Protein AF-B4VMN1-F1 (afdb_monomer)

Foldseek 3Di:
DVVCCVPVVVVVVVVVVVVVVCVVVVVCVPCVNVVDDDDDDPVVVVVVVVPPDD

Sequence (54 aa):
MSIFRQYIAPFLIVLVFVVALLAVSARIFLPNDMAAPAPIEDTNSVSMRGLGTF

Structure (mmCIF, N/CA/C/O backbone):
data_AF-B4VMN1-F1
#
_entry.id   AF-B4VMN1-F1
#
loop_
_atom_site.group_PDB
_atom_site.id
_atom_site.type_symbol
_atom_site.label_atom_id
_atom_site.label_alt_id
_atom_site.label_comp_id
_atom_site.label_asym_id
_atom_site.label_entity_id
_atom_site.label_seq_id
_atom_site.pdbx_PDB_ins_code
_atom_site.Cartn_x
_atom_site.Cartn_y
_atom_site.Cartn_z
_atom_site.occupancy
_atom_site.B_iso_or_equiv
_atom_site.auth_seq_id
_atom_site.auth_comp_id
_atom_site.auth_asym_id
_atom_site.auth_atom_id
_atom_site.pdbx_PDB_model_num
ATOM 1 N N . MET A 1 1 ? -24.123 10.458 15.659 1.00 61.09 1 MET A N 1
ATOM 2 C CA . MET A 1 1 ? -23.597 9.288 14.919 1.00 61.09 1 MET A CA 1
ATOM 3 C C . MET A 1 1 ? -22.082 9.152 15.120 1.00 61.09 1 MET A C 1
ATOM 5 O O . MET A 1 1 ? -21.315 9.415 14.204 1.00 61.09 1 MET A O 1
ATOM 9 N N . SER A 1 2 ? -21.628 8.796 16.332 1.00 69.38 2 SER A N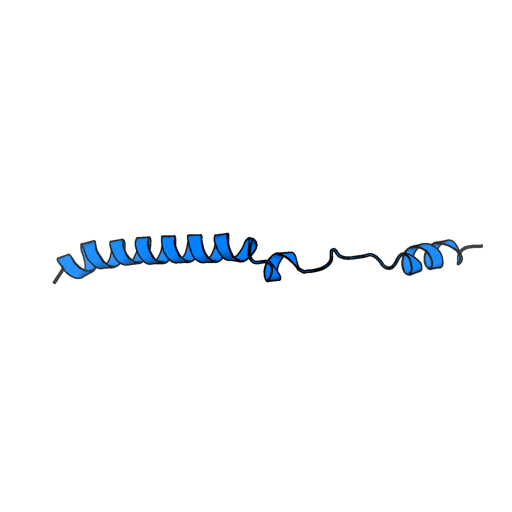 1
ATOM 10 C CA . SER A 1 2 ? -20.184 8.724 16.652 1.00 69.38 2 SER A CA 1
ATOM 11 C C . SER A 1 2 ? -19.522 7.448 16.122 1.00 69.38 2 SER A C 1
ATOM 13 O O . SER A 1 2 ? -18.407 7.508 15.620 1.00 69.38 2 SER A O 1
ATOM 15 N N . ILE A 1 3 ? -20.241 6.316 16.139 1.00 75.00 3 ILE A N 1
ATOM 16 C CA . ILE A 1 3 ? -19.728 4.987 15.760 1.00 75.00 3 ILE A CA 1
ATOM 17 C C . ILE A 1 3 ? -19.136 4.974 14.346 1.00 75.00 3 ILE A C 1
ATOM 19 O O . ILE A 1 3 ? -18.044 4.453 14.138 1.00 75.00 3 ILE A O 1
ATOM 23 N N . PHE A 1 4 ? -19.827 5.586 13.380 1.00 75.06 4 PHE A N 1
ATOM 24 C CA . PHE A 1 4 ? -19.386 5.572 11.987 1.00 75.06 4 PHE A CA 1
ATOM 25 C C . PHE A 1 4 ? -18.024 6.263 11.836 1.00 75.06 4 PHE A C 1
ATOM 27 O O . PHE A 1 4 ? -17.074 5.709 11.298 1.00 75.06 4 PHE A O 1
ATOM 34 N N . ARG A 1 5 ? -17.869 7.453 12.412 1.00 81.75 5 ARG A N 1
ATOM 35 C CA . ARG A 1 5 ? -16.606 8.192 12.338 1.00 81.75 5 ARG A CA 1
ATOM 36 C C . ARG A 1 5 ? -15.518 7.615 13.247 1.00 81.75 5 ARG A C 1
ATOM 38 O O . ARG A 1 5 ? -14.347 7.774 12.946 1.00 81.75 5 ARG A O 1
ATOM 45 N N . GLN A 1 6 ? -15.883 6.971 14.349 1.00 82.44 6 GLN A N 1
ATOM 46 C CA . GLN A 1 6 ? -14.926 6.512 15.355 1.00 82.44 6 GLN A CA 1
ATOM 47 C C . GLN A 1 6 ? -14.326 5.137 15.048 1.00 82.44 6 GLN A C 1
ATOM 49 O O . GLN A 1 6 ? -13.247 4.848 15.546 1.00 82.44 6 GLN A O 1
ATOM 54 N N . TYR A 1 7 ? -14.981 4.321 14.217 1.00 88.88 7 TYR A N 1
ATOM 55 C CA . TYR A 1 7 ? -14.473 3.000 13.828 1.00 88.88 7 TYR A CA 1
ATOM 56 C C . TYR A 1 7 ? -14.265 2.864 12.322 1.00 88.88 7 TYR A C 1
ATOM 58 O O . TYR A 1 7 ? -13.218 2.389 11.891 1.00 88.88 7 TYR A O 1
ATOM 66 N N . ILE A 1 8 ? -15.214 3.334 11.507 1.00 92.75 8 ILE A N 1
ATOM 67 C CA . ILE A 1 8 ? -15.154 3.134 10.052 1.00 92.75 8 ILE A CA 1
ATOM 68 C C . ILE A 1 8 ? -14.131 4.076 9.422 1.00 92.75 8 ILE A C 1
ATOM 70 O O . ILE A 1 8 ? -13.350 3.635 8.587 1.00 92.75 8 ILE A O 1
ATOM 74 N N . ALA A 1 9 ? -14.062 5.342 9.852 1.00 92.25 9 ALA A N 1
ATOM 75 C CA . ALA A 1 9 ? -13.048 6.260 9.328 1.00 92.25 9 ALA A CA 1
ATOM 76 C C . ALA A 1 9 ? -11.603 5.810 9.651 1.00 92.25 9 ALA A C 1
ATOM 78 O O . ALA A 1 9 ? -10.816 5.720 8.710 1.00 92.25 9 ALA A O 1
ATOM 79 N N . PRO A 1 10 ? -11.232 5.448 10.900 1.00 92.75 10 PRO A N 1
ATOM 80 C CA . PRO A 1 10 ? -9.897 4.914 11.177 1.00 92.75 10 PRO A CA 1
ATOM 81 C C . PRO A 1 10 ? -9.601 3.620 10.418 1.00 92.75 10 PRO A C 1
ATOM 83 O O . PRO A 1 10 ? -8.499 3.458 9.902 1.00 92.75 10 PRO A O 1
ATOM 86 N N . PHE A 1 11 ? -10.578 2.716 10.305 1.00 95.19 11 PHE A N 1
ATOM 87 C CA . PHE A 1 11 ? -10.402 1.478 9.551 1.00 95.19 11 PHE A CA 1
ATOM 88 C C . PHE A 1 11 ? -10.127 1.745 8.066 1.00 95.19 11 PHE A C 1
ATOM 90 O O . PHE A 1 11 ? -9.188 1.184 7.507 1.00 95.19 11 PHE A O 1
ATOM 97 N N . LEU A 1 12 ? -10.891 2.646 7.437 1.00 95.94 12 LEU A N 1
ATOM 98 C CA . LEU A 1 12 ? -10.667 3.036 6.044 1.00 95.94 12 LEU A CA 1
ATOM 99 C C . LEU A 1 12 ? 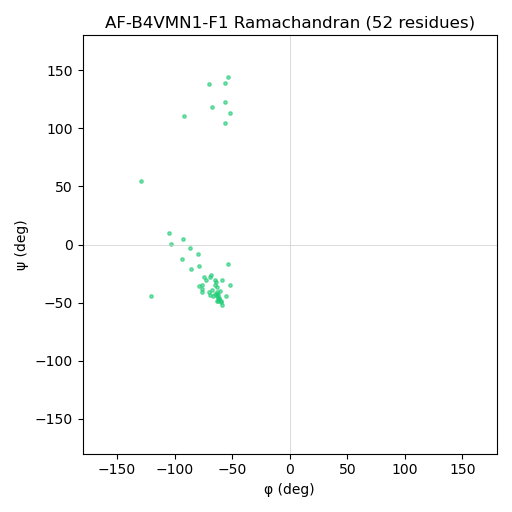-9.315 3.717 5.840 1.00 95.94 12 LEU A C 1
ATOM 101 O O . LEU A 1 12 ? -8.678 3.470 4.822 1.00 95.94 12 LEU A O 1
ATOM 105 N N . ILE A 1 13 ? -8.855 4.530 6.793 1.00 96.56 13 ILE A N 1
ATOM 106 C CA . ILE A 1 13 ? -7.523 5.145 6.724 1.00 96.56 13 ILE A CA 1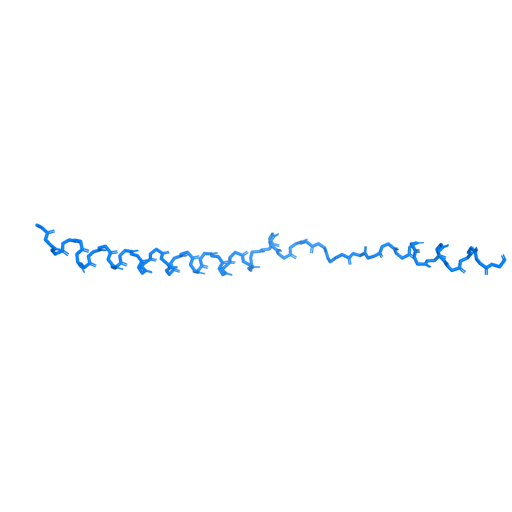
ATOM 107 C C . ILE A 1 13 ? -6.445 4.061 6.659 1.00 96.56 13 ILE A C 1
ATOM 109 O O . ILE A 1 13 ? -5.597 4.105 5.771 1.00 96.56 13 ILE A O 1
ATOM 113 N N . VAL A 1 14 ? -6.497 3.067 7.550 1.00 97.69 14 VAL A N 1
ATOM 114 C CA . VAL A 1 14 ? -5.529 1.959 7.549 1.00 97.69 14 VAL A CA 1
ATOM 115 C C . VAL A 1 14 ? -5.656 1.122 6.277 1.00 97.69 14 VAL A C 1
ATOM 117 O O . VAL A 1 14 ? -4.643 0.788 5.670 1.00 97.69 14 VAL A O 1
ATOM 120 N N . LEU A 1 15 ? -6.878 0.825 5.835 1.00 98.00 15 LEU A N 1
ATOM 121 C CA . LEU A 1 15 ? -7.121 0.063 4.610 1.00 98.00 15 LEU A CA 1
ATOM 122 C C . LEU A 1 15 ? -6.511 0.759 3.386 1.00 98.00 15 LEU A C 1
ATOM 124 O O . LEU A 1 15 ? -5.747 0.145 2.644 1.00 98.00 15 LEU A O 1
ATOM 128 N N . VAL A 1 16 ? -6.813 2.045 3.193 1.00 98.19 16 VAL A N 1
ATOM 129 C CA . VAL A 1 16 ? -6.281 2.844 2.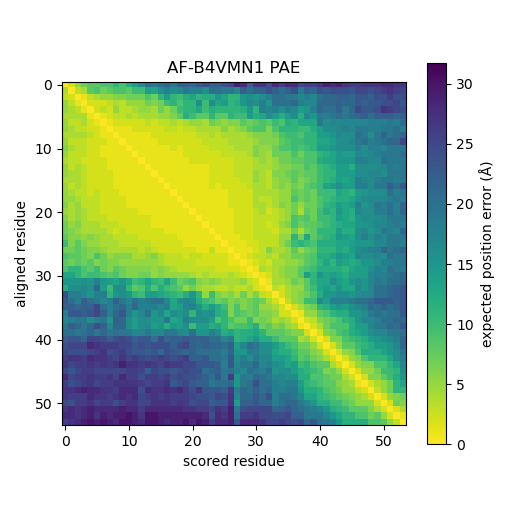080 1.00 98.19 16 VAL A CA 1
ATOM 130 C C . VAL A 1 16 ? -4.768 2.970 2.188 1.00 98.19 16 VAL A C 1
ATOM 132 O O . VAL A 1 16 ? -4.082 2.838 1.180 1.00 98.19 16 VAL A O 1
ATOM 135 N N . PHE A 1 17 ? -4.235 3.168 3.394 1.00 98.06 17 PHE A N 1
ATOM 136 C CA . PHE A 1 17 ? -2.796 3.212 3.624 1.00 98.06 17 PHE A CA 1
ATOM 137 C C . PHE A 1 17 ? -2.109 1.907 3.208 1.00 98.06 17 PHE A C 1
ATOM 139 O O . PHE A 1 17 ? -1.131 1.952 2.468 1.00 98.06 17 PHE A O 1
ATOM 146 N N . VAL A 1 18 ? -2.633 0.749 3.622 1.00 98.50 18 VAL A N 1
ATOM 147 C CA . VAL A 1 18 ? -2.076 -0.562 3.255 1.00 98.50 18 VAL A CA 1
ATOM 148 C C . VAL A 1 18 ? -2.157 -0.783 1.748 1.00 98.50 18 VAL A C 1
ATOM 150 O O . VAL A 1 18 ? -1.171 -1.195 1.143 1.00 98.50 18 VAL A O 1
ATOM 153 N N . VAL A 1 19 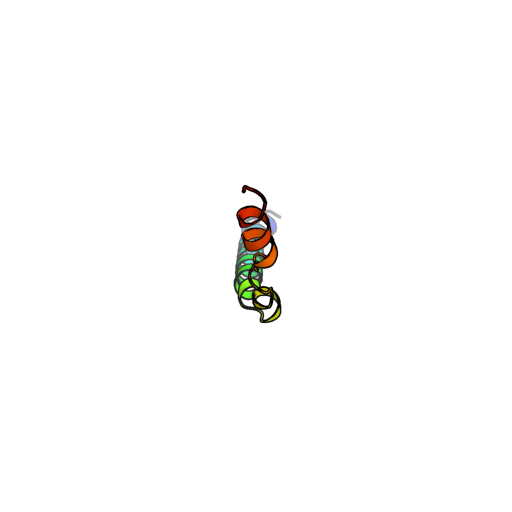? -3.292 -0.468 1.119 1.00 98.31 19 VAL A N 1
ATOM 154 C CA . VAL A 1 19 ? -3.442 -0.576 -0.340 1.00 98.31 19 VAL A CA 1
ATOM 155 C C . VAL A 1 19 ? -2.452 0.336 -1.062 1.00 98.31 19 VAL A C 1
ATOM 157 O O . VAL A 1 19 ? -1.785 -0.113 -1.990 1.00 98.31 19 VAL A O 1
ATOM 160 N N . ALA A 1 20 ? -2.310 1.589 -0.628 1.00 97.62 20 ALA A N 1
ATOM 161 C CA . ALA A 1 20 ? -1.359 2.531 -1.208 1.00 97.62 20 ALA A CA 1
ATOM 162 C C . ALA A 1 20 ? 0.089 2.050 -1.036 1.00 97.62 20 ALA A C 1
ATOM 164 O O . ALA A 1 20 ? 0.859 2.089 -1.993 1.00 97.62 20 ALA A O 1
ATOM 165 N N . LEU A 1 21 ? 0.439 1.546 0.152 1.00 97.81 21 LEU A N 1
ATOM 166 C CA . LEU A 1 21 ? 1.761 1.007 0.465 1.00 97.81 21 LEU A CA 1
ATOM 167 C C . LEU A 1 21 ? 2.087 -0.228 -0.385 1.00 97.81 21 LEU A C 1
ATOM 169 O O . LEU A 1 21 ? 3.190 -0.336 -0.917 1.00 97.81 21 LEU A O 1
ATOM 173 N N . LEU A 1 22 ? 1.129 -1.136 -0.572 1.00 97.31 22 LEU A N 1
ATOM 174 C CA . LEU A 1 22 ? 1.290 -2.286 -1.460 1.00 97.31 22 LEU A CA 1
ATOM 175 C C . LEU A 1 22 ? 1.396 -1.859 -2.926 1.00 97.31 22 LEU A C 1
ATOM 177 O O . LEU A 1 22 ? 2.282 -2.340 -3.624 1.00 97.31 22 LEU A O 1
ATOM 181 N N . ALA A 1 23 ? 0.550 -0.936 -3.386 1.00 95.81 23 ALA A N 1
ATOM 182 C CA . ALA A 1 23 ? 0.566 -0.452 -4.764 1.00 95.81 23 ALA A CA 1
ATOM 183 C C . ALA A 1 23 ? 1.894 0.232 -5.118 1.00 95.81 23 ALA A C 1
ATOM 185 O O . ALA A 1 23 ? 2.485 -0.083 -6.150 1.00 95.81 23 ALA A O 1
ATOM 186 N N . VAL A 1 24 ? 2.399 1.123 -4.256 1.00 94.69 24 VAL A N 1
ATOM 187 C CA . VAL A 1 24 ? 3.681 1.807 -4.490 1.00 94.69 24 VAL A CA 1
ATOM 188 C C . VAL A 1 24 ? 4.857 0.835 -4.429 1.00 94.69 24 VAL A C 1
ATOM 190 O O . VAL A 1 24 ? 5.757 0.922 -5.259 1.00 94.69 24 VAL A O 1
ATOM 193 N N . SER A 1 25 ? 4.824 -0.129 -3.504 1.00 95.06 25 SER A N 1
ATOM 194 C CA . SER A 1 25 ? 5.894 -1.122 -3.370 1.00 95.06 25 SER A CA 1
ATOM 195 C C . SER A 1 25 ? 5.910 -2.080 -4.560 1.00 95.06 25 SER A C 1
ATOM 197 O O . SER A 1 25 ? 6.967 -2.358 -5.116 1.00 95.06 25 SER A O 1
ATOM 199 N N . ALA A 1 26 ? 4.739 -2.547 -5.000 1.00 94.31 26 ALA A N 1
ATOM 200 C CA . ALA A 1 26 ? 4.605 -3.413 -6.168 1.00 94.31 26 ALA A CA 1
ATOM 201 C C . ALA A 1 26 ? 5.014 -2.704 -7.467 1.00 94.31 26 ALA A C 1
ATOM 203 O O . ALA A 1 26 ? 5.604 -3.331 -8.345 1.00 94.31 26 ALA A O 1
ATOM 204 N N . ARG A 1 27 ? 4.746 -1.397 -7.585 1.00 91.94 27 ARG A N 1
ATOM 205 C CA . ARG A 1 27 ? 5.092 -0.587 -8.762 1.00 91.94 27 ARG A CA 1
ATOM 206 C C . ARG A 1 27 ? 6.591 -0.586 -9.072 1.00 91.94 27 ARG A C 1
ATOM 208 O O . ARG A 1 27 ? 6.931 -0.532 -10.245 1.00 91.94 27 ARG A O 1
ATOM 215 N N . ILE A 1 28 ? 7.459 -0.714 -8.066 1.00 87.88 28 ILE A N 1
ATOM 216 C CA . ILE A 1 28 ? 8.922 -0.788 -8.251 1.00 87.88 28 ILE A CA 1
ATOM 217 C C . ILE A 1 28 ? 9.337 -2.053 -9.020 1.00 87.88 28 ILE A C 1
ATOM 219 O O . ILE A 1 28 ? 10.314 -2.065 -9.760 1.00 87.88 28 ILE A O 1
ATOM 223 N N . PHE A 1 29 ? 8.568 -3.130 -8.872 1.00 84.94 29 PHE A N 1
ATOM 224 C CA . PHE A 1 29 ? 8.852 -4.415 -9.506 1.00 84.94 29 PHE A CA 1
ATOM 225 C C . PHE A 1 29 ? 8.155 -4.586 -10.863 1.00 84.94 29 PHE A C 1
ATOM 227 O O . PHE A 1 29 ? 8.227 -5.663 -11.458 1.00 84.94 29 PHE A O 1
ATOM 234 N N . LEU A 1 30 ? 7.464 -3.560 -11.376 1.00 87.12 30 LEU A N 1
ATOM 235 C CA . LEU A 1 30 ? 6.903 -3.625 -12.723 1.00 87.12 30 LEU A CA 1
ATOM 236 C C . LEU A 1 30 ? 8.039 -3.571 -13.756 1.00 87.12 30 LEU A C 1
ATOM 238 O O . LEU A 1 30 ? 8.927 -2.729 -13.625 1.00 87.12 30 LEU A O 1
ATOM 242 N N . PRO A 1 31 ? 7.984 -4.379 -14.835 1.00 81.56 31 PRO A N 1
ATOM 243 C CA . PRO A 1 31 ? 9.021 -4.386 -15.869 1.00 81.56 31 PRO A CA 1
ATOM 244 C C . PRO A 1 31 ? 9.338 -2.995 -16.422 1.00 81.56 31 PRO A C 1
ATOM 246 O O . PRO A 1 31 ? 10.486 -2.691 -16.711 1.00 81.56 31 PRO A O 1
ATOM 249 N N . ASN A 1 32 ? 8.323 -2.132 -16.518 1.00 82.25 32 ASN A N 1
ATOM 250 C CA . ASN A 1 32 ? 8.468 -0.754 -16.976 1.00 82.25 32 ASN A CA 1
ATOM 251 C C . ASN A 1 32 ? 9.234 0.156 -15.996 1.00 82.25 32 ASN A C 1
ATOM 253 O O . ASN A 1 32 ? 9.837 1.125 -16.439 1.00 82.25 32 ASN A O 1
ATOM 257 N N . ASP A 1 33 ? 9.203 -0.116 -14.687 1.00 81.56 33 ASP A N 1
ATOM 258 C CA . ASP A 1 33 ? 9.953 0.662 -13.685 1.00 81.56 33 ASP A CA 1
ATOM 259 C C . ASP A 1 33 ? 11.451 0.301 -13.713 1.00 81.56 33 ASP A C 1
ATOM 261 O O . ASP A 1 33 ? 12.306 1.173 -13.602 1.00 81.56 33 ASP A O 1
ATOM 265 N N 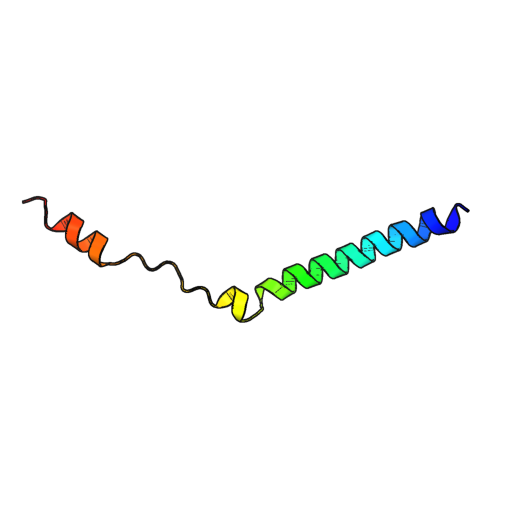. MET A 1 34 ? 11.778 -0.968 -13.987 1.00 73.56 34 MET A N 1
ATOM 266 C CA . MET A 1 34 ? 13.157 -1.468 -14.122 1.00 73.56 34 MET A CA 1
ATOM 267 C C . MET A 1 34 ? 13.743 -1.327 -15.542 1.00 73.56 34 MET A C 1
ATOM 269 O O . MET A 1 34 ? 14.896 -1.685 -15.768 1.00 73.56 34 MET A O 1
ATOM 273 N N . ALA A 1 35 ? 12.962 -0.843 -16.514 1.00 71.69 35 ALA A N 1
ATOM 274 C CA . ALA A 1 35 ? 13.362 -0.770 -17.923 1.00 71.69 35 ALA A CA 1
ATOM 275 C C . ALA A 1 35 ? 14.281 0.415 -18.258 1.00 71.69 35 ALA A C 1
ATOM 277 O O . ALA A 1 35 ? 14.772 0.491 -19.384 1.00 71.69 35 ALA A O 1
ATOM 278 N N . ALA A 1 36 ? 14.500 1.350 -17.327 1.00 75.19 36 ALA A N 1
ATOM 279 C CA . ALA A 1 36 ? 15.383 2.484 -17.563 1.00 75.19 36 ALA A CA 1
ATOM 280 C C . ALA A 1 36 ? 16.840 1.993 -17.681 1.00 75.19 36 ALA A C 1
ATOM 282 O O . ALA A 1 36 ? 17.364 1.428 -16.716 1.00 75.19 36 ALA A O 1
ATOM 283 N N . PRO A 1 37 ? 17.511 2.189 -18.834 1.00 74.38 37 PRO A N 1
ATOM 284 C CA . PRO A 1 37 ? 18.928 1.883 -18.961 1.00 74.38 37 PRO A CA 1
ATOM 285 C C . PRO A 1 37 ? 19.712 2.649 -17.896 1.00 74.38 37 PRO A C 1
ATOM 287 O O . PRO A 1 37 ? 19.417 3.816 -17.627 1.00 74.38 37 PRO A O 1
ATOM 290 N N . ALA A 1 3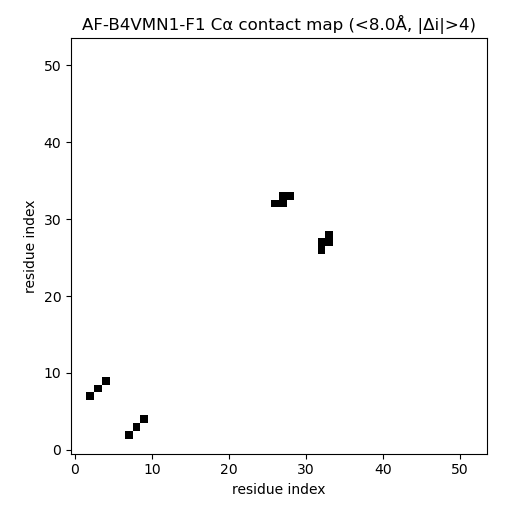8 ? 20.705 2.000 -17.287 1.00 79.81 38 ALA A N 1
ATOM 291 C CA . ALA A 1 38 ? 21.619 2.696 -16.393 1.00 79.81 38 ALA A CA 1
ATOM 292 C C . ALA A 1 38 ? 22.224 3.904 -17.131 1.00 79.81 38 ALA A C 1
ATOM 294 O O . ALA A 1 38 ? 22.474 3.795 -18.337 1.00 79.81 38 ALA A O 1
ATOM 295 N N . PRO A 1 39 ? 22.464 5.036 -16.443 1.00 75.75 39 PRO A N 1
ATOM 296 C CA . PRO A 1 39 ? 23.230 6.125 -17.021 1.00 75.75 39 PRO A CA 1
ATOM 297 C C . PRO A 1 39 ? 24.543 5.562 -17.560 1.00 75.75 39 PRO A C 1
ATOM 299 O O . PRO A 1 39 ? 25.364 5.041 -16.809 1.00 75.75 39 PRO A O 1
ATOM 302 N N . ILE A 1 40 ? 24.690 5.594 -18.878 1.00 79.62 40 ILE A N 1
ATOM 303 C CA . ILE A 1 40 ? 25.953 5.312 -19.535 1.00 79.62 40 ILE A CA 1
ATOM 304 C C . ILE A 1 40 ? 26.640 6.663 -19.680 1.00 79.62 40 ILE A C 1
ATOM 306 O O . ILE A 1 40 ? 26.161 7.524 -20.417 1.00 79.62 40 ILE A O 1
ATOM 310 N N . GLU A 1 41 ? 27.728 6.907 -18.945 1.00 76.12 41 GLU A N 1
ATOM 311 C CA . GLU A 1 41 ? 28.631 7.973 -19.363 1.00 76.12 41 GLU A CA 1
ATOM 312 C C . GLU A 1 41 ? 29.071 7.658 -20.795 1.00 76.12 41 GLU A C 1
ATOM 314 O O . GLU A 1 41 ? 29.634 6.593 -21.060 1.00 76.12 41 GLU A O 1
ATOM 319 N N . ASP A 1 42 ? 28.830 8.585 -21.724 1.00 69.75 42 ASP A N 1
ATOM 320 C CA . ASP A 1 42 ? 29.439 8.524 -23.044 1.00 69.75 42 ASP A CA 1
ATOM 321 C C . ASP A 1 42 ? 30.958 8.474 -22.845 1.00 69.75 42 ASP A C 1
ATOM 323 O O . ASP A 1 42 ? 31.600 9.491 -22.557 1.00 69.75 42 ASP A O 1
ATOM 327 N N . THR A 1 43 ? 31.558 7.296 -23.021 1.00 62.22 43 THR A N 1
ATOM 328 C CA . THR A 1 43 ? 33.012 7.060 -22.952 1.00 62.22 43 THR A CA 1
ATOM 329 C C . THR A 1 43 ? 33.807 7.993 -23.876 1.00 62.22 43 THR A C 1
ATOM 331 O O . THR A 1 43 ? 35.003 8.206 -23.676 1.00 62.22 43 THR A O 1
ATOM 334 N N . ASN A 1 44 ? 33.137 8.622 -24.847 1.00 60.31 44 ASN A N 1
ATOM 335 C CA . ASN A 1 44 ? 33.684 9.664 -25.715 1.00 60.31 44 ASN A CA 1
ATOM 336 C C . ASN A 1 44 ? 34.084 10.946 -24.959 1.00 60.31 44 ASN A C 1
ATOM 338 O O . ASN A 1 44 ? 35.068 11.589 -25.324 1.00 60.31 44 ASN A O 1
ATOM 342 N N . SER A 1 45 ? 33.379 11.301 -23.881 1.00 60.59 45 SER A N 1
ATOM 343 C CA . SER A 1 45 ? 33.667 12.502 -23.080 1.00 60.59 45 SER A CA 1
ATOM 344 C C . SER A 1 45 ? 34.941 12.367 -22.231 1.00 60.59 45 SER A C 1
ATOM 346 O O . SER A 1 45 ? 35.665 13.343 -22.029 1.00 60.59 45 SER A O 1
ATOM 348 N N . VAL A 1 46 ? 35.266 11.144 -21.795 1.00 62.53 46 VAL A N 1
ATOM 349 C CA . VAL A 1 46 ? 36.495 10.831 -21.045 1.00 62.53 46 VAL A CA 1
ATOM 350 C C . VAL A 1 46 ? 37.711 10.801 -21.978 1.00 62.53 46 VAL A C 1
ATOM 352 O O . VAL A 1 46 ? 38.771 11.311 -21.621 1.00 62.53 46 VAL A O 1
ATOM 355 N N . SER A 1 47 ? 37.554 10.279 -23.201 1.00 61.97 47 SER A N 1
ATOM 356 C CA . SER A 1 47 ? 38.634 10.219 -24.197 1.00 61.97 47 SER A CA 1
ATOM 357 C C . SER A 1 47 ? 39.013 11.604 -24.749 1.00 61.97 47 SER A C 1
ATOM 359 O O . SER A 1 47 ? 40.199 11.927 -24.833 1.00 61.97 47 SER A O 1
ATOM 361 N N . MET A 1 48 ? 38.033 12.475 -25.027 1.00 60.75 48 MET A N 1
ATOM 362 C CA . MET A 1 48 ? 38.295 13.840 -25.520 1.00 60.75 48 MET A CA 1
ATOM 363 C C . MET A 1 48 ? 38.953 14.762 -24.485 1.00 60.75 48 MET A C 1
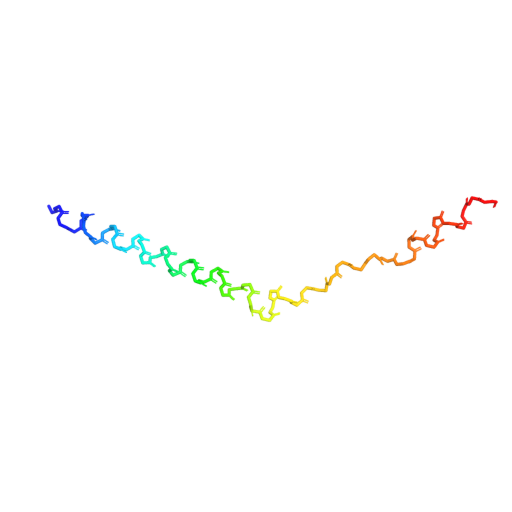ATOM 365 O O . MET A 1 48 ? 39.673 15.683 -24.865 1.00 60.75 48 MET A O 1
ATOM 369 N N . ARG A 1 49 ? 38.757 14.521 -23.182 1.00 63.09 49 ARG A N 1
ATOM 370 C CA . ARG A 1 49 ? 39.381 15.329 -22.120 1.00 63.09 49 ARG A CA 1
ATOM 371 C C . ARG A 1 49 ? 40.852 14.967 -21.868 1.00 63.09 49 ARG A C 1
ATOM 373 O O . ARG A 1 49 ? 41.571 15.779 -21.300 1.00 63.09 49 ARG A O 1
ATOM 380 N N . GLY A 1 50 ? 41.297 13.783 -22.301 1.00 60.81 50 GLY A N 1
ATOM 381 C CA . GLY A 1 50 ? 42.681 13.310 -22.160 1.00 60.81 50 G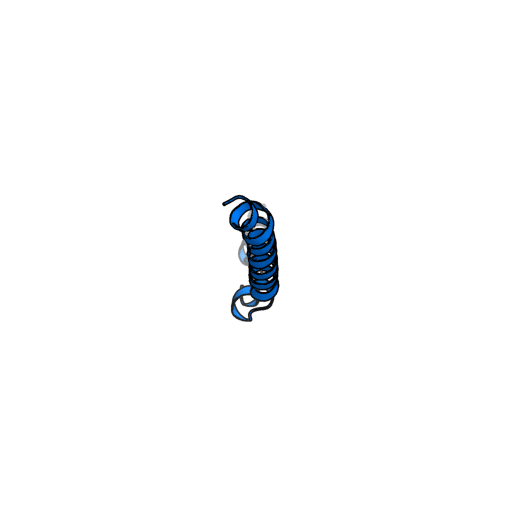LY A CA 1
ATOM 382 C C . GLY A 1 50 ? 43.596 13.591 -23.359 1.00 60.81 50 GLY A C 1
ATOM 383 O O . GLY A 1 50 ? 44.807 13.448 -23.236 1.00 60.81 50 GLY A O 1
ATOM 384 N N . LEU A 1 51 ? 43.041 13.999 -24.505 1.00 65.50 51 LEU A N 1
ATOM 385 C CA . LEU A 1 51 ? 43.790 14.241 -25.749 1.00 65.50 51 LEU A CA 1
ATOM 386 C C . LEU A 1 51 ? 44.044 15.728 -26.059 1.00 65.50 51 LEU A C 1
ATOM 388 O O . LEU A 1 51 ? 44.646 16.038 -27.080 1.00 65.50 51 LEU A O 1
ATOM 392 N N . GLY A 1 52 ? 43.584 16.644 -25.200 1.00 62.72 52 GLY A N 1
ATOM 393 C CA . GLY A 1 52 ? 43.677 18.097 -25.409 1.00 62.72 52 GLY A CA 1
ATOM 394 C C . GLY A 1 52 ? 44.736 18.816 -24.570 1.00 62.72 52 GLY A C 1
ATOM 395 O O . GLY A 1 52 ? 44.727 20.042 -24.514 1.00 62.72 52 GLY A O 1
ATOM 396 N N . THR A 1 53 ? 45.610 18.086 -23.879 1.00 62.97 53 THR A N 1
ATOM 397 C CA . THR A 1 53 ? 46.639 18.672 -23.008 1.00 62.97 53 THR A CA 1
ATOM 398 C C . THR A 1 53 ? 48.024 18.113 -23.303 1.00 62.97 53 THR A C 1
ATOM 400 O O . THR A 1 53 ? 48.653 17.619 -22.379 1.00 62.97 53 THR A O 1
ATOM 403 N N . PHE A 1 54 ? 48.477 18.181 -24.559 1.00 59.50 54 PHE A N 1
ATOM 404 C CA . PHE A 1 54 ? 49.892 18.254 -24.956 1.00 59.50 54 PHE A CA 1
ATOM 405 C C . PHE A 1 54 ? 49.992 18.969 -26.304 1.00 59.50 54 PHE A C 1
ATOM 407 O O . PHE A 1 54 ? 49.185 18.626 -27.197 1.00 59.50 54 PHE A O 1
#

Mean predicted aligned error: 11.86 Å

Solvent-accessible surface area (backbone atoms only — not comparable to full-atom values): 3403 Å² total; per-residue (Å²): 127,62,66,59,62,70,48,50,48,58,48,49,51,52,52,52,47,51,52,51,52,51,52,58,58,52,49,61,72,36,69,80,61,66,60,66,75,73,91,71,77,61,66,64,63,63,54,59,70,71,70,72,81,123

Secondary structure (DSSP, 8-state):
-HHIIIIIHHHHHHHHHHHHHHHHHHHHTSTTTTTSPP----HHHHHHHHSS--

Organism: NCBI:txid118168

Radius of gyration: 25.49 Å; Cα contacts (8 Å, |Δi|>4): 7; chains: 1; bounding box: 74×23×42 Å

pLDDT: mean 81.05, std 13.69, range [59.5, 98.5]